Protein AF-A0A7C9GGC4-F1 (afdb_monomer)

Radius of gyration: 18.22 Å; Cα contacts (8 Å, |Δi|>4): 15; chains: 1; bounding box: 39×22×57 Å

Mean predicted aligned error: 5.18 Å

Foldseek 3Di:
DDPDDDPVRVVVVVCVVVVVVVVVVVVCLVVLVVCVVVCCVPVVDDPVNSVVVSVVVVVVVVVVVVVLVVVCVVPNDVVSVVVVSVD

pLDDT: mean 91.6, std 9.61, range [46.41, 97.81]

Sequence (87 aa):
MATTLSPAGRDARIIGIISVGHLFSHFYQLALPSMFPLMTADMGLSYSQLGIVAAAFYVASGLSQTPAGFLVDRIGARPVLFGGLGL

Secondary structure (DSSP, 8-state):
------HHHHHHHHHHHHHHHHHHHHHHHHHHHHHHHHHHHHH---HHHHHHHHHHHHHHHHHHHHHHHHHHHHH-HHHHHHHHHH-

Structure (mmCIF, N/CA/C/O backbone):
data_AF-A0A7C9GGC4-F1
#
_entry.id   AF-A0A7C9GGC4-F1
#
loop_
_atom_site.group_PDB
_atom_site.id
_atom_site.type_symbol
_atom_site.label_atom_id
_atom_site.label_alt_id
_atom_site.label_comp_id
_atom_site.label_asym_id
_atom_site.label_entity_id
_atom_site.label_seq_id
_atom_site.pdbx_PDB_ins_code
_atom_site.Cartn_x
_atom_site.Cartn_y
_atom_site.Cartn_z
_atom_site.occupancy
_atom_site.B_iso_or_equiv
_atom_site.auth_seq_id
_atom_site.auth_comp_id
_atom_site.auth_asym_id
_atom_site.auth_atom_id
_atom_site.pdbx_PDB_model_num
ATOM 1 N N . MET A 1 1 ? 4.955 -1.793 -40.163 1.00 46.41 1 MET A N 1
ATOM 2 C CA . MET A 1 1 ? 6.088 -0.916 -39.800 1.00 46.41 1 MET A CA 1
ATOM 3 C C . MET A 1 1 ? 5.917 -0.538 -38.334 1.00 46.41 1 MET A C 1
ATOM 5 O O . MET A 1 1 ? 5.033 0.245 -38.025 1.00 46.41 1 MET A O 1
ATOM 9 N N . ALA A 1 2 ? 6.623 -1.207 -37.419 1.00 52.41 2 ALA A N 1
ATOM 10 C CA . ALA A 1 2 ? 6.490 -0.943 -35.986 1.00 52.41 2 ALA A CA 1
ATOM 11 C C . ALA A 1 2 ? 7.282 0.323 -35.638 1.00 52.41 2 ALA A C 1
ATOM 13 O O . ALA A 1 2 ? 8.503 0.338 -35.774 1.00 52.41 2 ALA A O 1
ATOM 14 N N . THR A 1 3 ? 6.594 1.386 -35.227 1.00 60.53 3 THR A N 1
ATOM 15 C CA . THR A 1 3 ? 7.224 2.627 -34.772 1.00 60.53 3 THR A CA 1
ATOM 16 C C . THR A 1 3 ? 7.989 2.342 -33.481 1.00 60.53 3 THR A C 1
ATOM 18 O O . THR A 1 3 ? 7.398 2.207 -32.409 1.00 60.53 3 THR A O 1
ATOM 21 N N . THR A 1 4 ? 9.308 2.192 -33.570 1.00 70.56 4 THR A N 1
ATOM 22 C CA . THR A 1 4 ? 10.172 2.077 -32.394 1.00 70.56 4 THR A CA 1
ATOM 23 C C . THR A 1 4 ? 10.184 3.426 -31.685 1.00 70.56 4 THR A C 1
ATOM 25 O O . THR A 1 4 ? 10.715 4.400 -32.216 1.00 70.56 4 THR A O 1
ATOM 28 N N . LEU A 1 5 ? 9.556 3.501 -30.510 1.00 71.19 5 LEU A N 1
ATOM 29 C CA . LEU A 1 5 ? 9.608 4.694 -29.665 1.00 71.19 5 LEU A CA 1
ATOM 30 C C . LEU A 1 5 ? 11.070 5.032 -29.350 1.00 71.19 5 LEU A C 1
ATOM 32 O O . LEU A 1 5 ? 11.883 4.130 -29.130 1.00 71.19 5 LEU A O 1
ATOM 36 N N . SER A 1 6 ? 11.389 6.327 -29.279 1.00 87.31 6 SER A N 1
ATOM 37 C CA . SER A 1 6 ? 12.652 6.767 -28.687 1.00 87.31 6 SER A CA 1
ATOM 38 C C . SER A 1 6 ? 12.774 6.206 -27.260 1.00 87.31 6 SER A C 1
ATOM 40 O O . SER A 1 6 ? 11.744 5.935 -26.630 1.00 87.31 6 SER A O 1
ATOM 42 N N . PRO A 1 7 ? 13.994 6.039 -26.716 1.00 85.19 7 PRO A N 1
ATOM 43 C CA . PRO A 1 7 ? 14.181 5.568 -25.341 1.00 85.19 7 PRO A CA 1
ATOM 44 C C . PRO A 1 7 ? 13.284 6.311 -24.335 1.00 85.19 7 PRO A C 1
ATOM 46 O O . PRO A 1 7 ? 12.548 5.676 -23.588 1.00 85.19 7 PRO A O 1
ATOM 49 N N . ALA A 1 8 ? 13.206 7.642 -24.446 1.00 91.50 8 ALA A N 1
ATOM 50 C CA . ALA A 1 8 ? 12.324 8.478 -23.631 1.00 91.50 8 ALA A CA 1
ATOM 51 C C . ALA A 1 8 ? 10.824 8.173 -23.826 1.00 91.50 8 ALA A C 1
ATOM 53 O O . ALA A 1 8 ? 10.074 8.107 -22.855 1.00 91.50 8 ALA A O 1
ATOM 54 N N . GLY A 1 9 ? 10.370 7.951 -25.066 1.00 92.31 9 GLY A N 1
ATOM 55 C CA . GLY A 1 9 ? 8.972 7.605 -25.346 1.00 92.31 9 GLY A CA 1
ATOM 56 C C . GLY A 1 9 ? 8.579 6.227 -24.805 1.00 92.31 9 GLY A C 1
ATOM 57 O O . GLY A 1 9 ? 7.450 6.031 -24.350 1.00 92.31 9 GLY A O 1
ATOM 58 N N . ARG A 1 10 ? 9.512 5.268 -24.815 1.00 91.62 10 ARG A N 1
ATOM 59 C CA . ARG A 1 10 ? 9.310 3.948 -24.208 1.00 91.62 10 ARG A CA 1
ATOM 60 C C . ARG A 1 10 ? 9.206 4.050 -22.687 1.00 91.62 10 ARG A C 1
ATOM 62 O O . ARG A 1 10 ? 8.287 3.462 -22.119 1.00 91.62 10 ARG A O 1
ATOM 69 N N . ASP A 1 11 ? 10.099 4.801 -22.056 1.00 92.88 11 ASP A N 1
ATOM 70 C CA . ASP A 1 11 ? 10.135 4.942 -20.599 1.00 92.88 11 ASP A CA 1
ATOM 71 C C . ASP A 1 11 ? 8.900 5.692 -20.088 1.00 92.88 11 ASP A C 1
ATOM 73 O O . ASP A 1 11 ? 8.239 5.218 -19.166 1.00 92.88 11 ASP A O 1
ATOM 77 N N . ALA A 1 12 ? 8.488 6.773 -20.763 1.00 95.44 12 ALA A N 1
ATOM 78 C CA . ALA A 1 12 ? 7.247 7.486 -20.453 1.00 95.44 12 ALA A CA 1
ATOM 79 C C . ALA A 1 12 ? 6.013 6.570 -20.528 1.00 95.44 12 ALA A C 1
ATOM 81 O O . ALA A 1 12 ? 5.137 6.631 -19.665 1.00 95.44 12 ALA A O 1
ATOM 82 N N . ARG A 1 13 ? 5.954 5.675 -21.525 1.00 93.62 13 ARG A N 1
ATOM 83 C CA . ARG A 1 13 ? 4.871 4.688 -21.639 1.00 93.62 13 ARG A CA 1
ATOM 84 C C . ARG A 1 13 ? 4.884 3.685 -20.483 1.00 93.62 13 ARG A C 1
ATOM 86 O O . ARG A 1 13 ? 3.819 3.366 -19.960 1.00 93.62 13 ARG A O 1
ATOM 93 N N . ILE A 1 14 ? 6.054 3.166 -20.110 1.00 91.69 14 ILE A N 1
ATOM 94 C CA . ILE A 1 14 ? 6.192 2.211 -18.998 1.00 91.69 14 ILE A CA 1
ATOM 95 C C . ILE A 1 14 ? 5.773 2.873 -17.685 1.00 91.69 14 ILE A C 1
ATOM 97 O O . ILE A 1 14 ? 4.925 2.328 -16.980 1.00 91.69 14 ILE A O 1
ATOM 101 N N . ILE A 1 15 ? 6.312 4.060 -17.403 1.00 93.00 15 ILE A N 1
ATOM 102 C CA . ILE A 1 15 ? 5.974 4.846 -16.214 1.00 93.00 15 ILE A CA 1
ATOM 103 C C . ILE A 1 15 ? 4.471 5.112 -16.185 1.00 93.00 15 ILE A C 1
ATOM 105 O O . ILE A 1 15 ? 3.837 4.795 -15.190 1.00 93.00 15 ILE A O 1
ATOM 109 N N . GLY A 1 16 ? 3.878 5.586 -17.285 1.00 94.56 16 GLY A N 1
ATOM 110 C CA . GLY A 1 16 ? 2.444 5.871 -17.350 1.00 9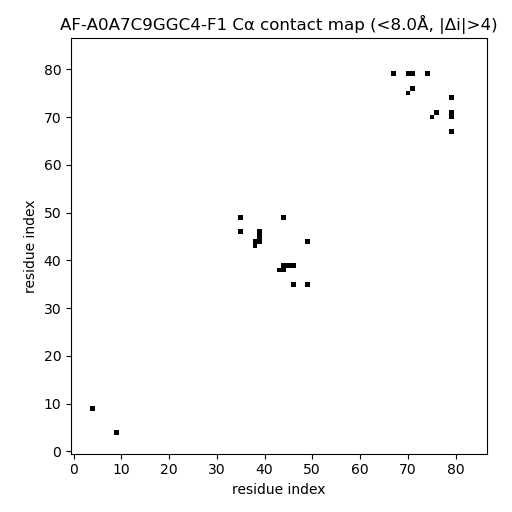4.56 16 GLY A CA 1
ATOM 111 C C . GLY A 1 16 ? 1.564 4.665 -17.005 1.00 94.56 16 GLY A C 1
ATOM 112 O O . GLY A 1 16 ? 0.634 4.794 -16.214 1.00 94.56 16 GLY A O 1
ATOM 113 N N . ILE A 1 17 ? 1.877 3.479 -17.537 1.00 91.31 17 ILE A N 1
ATOM 114 C CA . ILE A 1 17 ? 1.123 2.250 -17.231 1.00 91.31 17 ILE A CA 1
ATOM 115 C C . ILE A 1 17 ? 1.260 1.875 -15.748 1.00 91.31 17 ILE A C 1
ATOM 117 O O . ILE A 1 17 ? 0.262 1.559 -15.101 1.00 91.31 17 ILE A O 1
ATOM 121 N N . ILE A 1 18 ? 2.477 1.935 -15.200 1.00 91.12 18 ILE A N 1
ATOM 122 C CA . ILE A 1 18 ? 2.730 1.628 -13.785 1.00 91.12 18 ILE A CA 1
ATOM 123 C C . ILE A 1 18 ? 2.016 2.642 -12.882 1.00 91.12 18 ILE A C 1
ATOM 125 O O . ILE A 1 18 ? 1.364 2.247 -11.919 1.00 91.12 18 ILE A O 1
ATOM 129 N N . SER A 1 19 ? 2.077 3.932 -13.217 1.00 93.75 19 SER A N 1
ATOM 130 C CA . SER A 1 19 ? 1.413 5.007 -12.479 1.00 93.75 19 SER A CA 1
ATOM 131 C C . SER A 1 19 ? -0.104 4.838 -12.443 1.00 93.75 19 SER A C 1
ATOM 133 O O . SER A 1 19 ? -0.699 5.076 -11.397 1.00 93.75 19 SER A O 1
ATOM 135 N N . VAL A 1 20 ? -0.738 4.391 -13.533 1.00 91.81 20 VAL A N 1
ATOM 136 C CA . VAL A 1 20 ? -2.184 4.106 -13.543 1.00 91.81 20 VAL A CA 1
ATOM 137 C C . VAL A 1 20 ? -2.527 2.957 -12.598 1.00 91.81 20 VAL A C 1
ATOM 139 O O . VAL A 1 20 ? -3.472 3.081 -11.830 1.00 91.81 20 VAL A O 1
ATOM 142 N N . GLY A 1 21 ? -1.758 1.865 -12.598 1.00 88.88 21 GLY A N 1
ATOM 143 C CA . GLY A 1 21 ? -1.967 0.778 -11.634 1.00 88.88 21 GLY A CA 1
ATOM 144 C C . GLY A 1 21 ? -1.788 1.250 -10.187 1.00 88.88 21 GLY A C 1
ATOM 145 O O . GLY A 1 21 ? -2.633 1.008 -9.329 1.00 88.88 21 GLY A O 1
ATOM 146 N N . HIS A 1 22 ? -0.718 2.002 -9.938 1.00 91.31 22 HIS A N 1
ATOM 147 C CA . HIS A 1 22 ? -0.384 2.549 -8.626 1.00 91.31 22 HIS A CA 1
ATOM 148 C C . HIS A 1 22 ? -1.421 3.554 -8.098 1.00 91.31 22 HIS A C 1
ATOM 150 O O . HIS A 1 22 ? -1.681 3.598 -6.893 1.00 91.31 22 HIS A O 1
ATOM 156 N N . LEU A 1 23 ? -2.059 4.321 -8.991 1.00 94.62 23 LEU A N 1
ATOM 157 C CA . LEU A 1 23 ? -3.144 5.240 -8.651 1.00 94.62 23 LEU A CA 1
ATOM 158 C C . LEU A 1 23 ? -4.265 4.525 -7.895 1.00 94.62 23 LEU A C 1
ATOM 160 O O . LEU A 1 23 ? -4.755 5.068 -6.912 1.00 94.62 23 LEU A O 1
ATOM 164 N N . PHE A 1 24 ? -4.649 3.315 -8.309 1.00 90.25 24 PHE A N 1
ATOM 165 C CA . PHE A 1 24 ? -5.706 2.563 -7.631 1.00 90.25 24 PHE A CA 1
ATOM 166 C C . PHE A 1 24 ? -5.310 2.193 -6.199 1.00 90.25 24 PHE A C 1
ATOM 168 O O . PHE A 1 24 ? -6.101 2.403 -5.283 1.00 90.25 24 PHE A O 1
ATOM 175 N N . SER A 1 25 ? -4.076 1.727 -5.975 1.00 89.69 25 SER A N 1
ATOM 176 C CA . SER A 1 25 ? -3.575 1.435 -4.624 1.00 89.69 25 SER A CA 1
ATOM 177 C C . SER A 1 25 ? -3.677 2.658 -3.708 1.00 89.69 25 SER A C 1
ATOM 179 O O . SER A 1 25 ? -4.198 2.553 -2.598 1.00 89.69 25 SER A O 1
ATOM 181 N N . HIS A 1 26 ? -3.237 3.827 -4.182 1.00 92.44 26 HIS A N 1
ATOM 182 C CA . HIS A 1 26 ? -3.332 5.067 -3.408 1.00 92.44 26 HIS A CA 1
ATOM 183 C C . HIS A 1 26 ? -4.766 5.555 -3.233 1.00 92.44 26 HIS A C 1
ATOM 185 O O . HIS A 1 26 ? -5.130 5.999 -2.145 1.00 92.44 26 HIS A O 1
ATOM 191 N N . PHE A 1 27 ? -5.588 5.445 -4.273 1.00 94.31 27 PHE A N 1
ATOM 192 C CA . PHE A 1 27 ? -6.996 5.796 -4.204 1.00 94.31 27 PHE A CA 1
ATOM 193 C C . PHE A 1 27 ? -7.698 5.007 -3.096 1.00 94.31 27 PHE A C 1
ATOM 195 O O . PHE A 1 27 ? -8.325 5.617 -2.237 1.00 94.31 27 PHE A O 1
ATOM 202 N N . TYR A 1 28 ? -7.531 3.681 -3.038 1.00 90.06 28 TYR A N 1
ATOM 203 C CA . TYR A 1 28 ? -8.146 2.863 -1.987 1.00 90.06 28 TYR A CA 1
ATOM 204 C C . TYR A 1 28 ? -7.591 3.165 -0.591 1.00 90.06 28 TYR A C 1
ATOM 206 O O . TYR A 1 28 ? -8.365 3.262 0.362 1.00 90.06 28 TYR A O 1
ATOM 214 N N . GLN A 1 29 ? -6.275 3.372 -0.464 1.00 93.50 29 GLN A N 1
ATOM 215 C CA . GLN A 1 29 ? -5.650 3.748 0.810 1.00 93.50 29 GLN A CA 1
ATOM 216 C C . GLN A 1 29 ? -6.202 5.066 1.366 1.00 93.50 29 GLN A C 1
ATOM 218 O O . GLN A 1 29 ? -6.409 5.183 2.572 1.00 93.50 29 GLN A O 1
ATOM 223 N N . LEU A 1 30 ? -6.452 6.048 0.496 1.00 93.00 30 LEU A N 1
ATOM 224 C CA . LEU A 1 30 ? -6.980 7.359 0.881 1.00 93.00 30 LEU A CA 1
ATOM 225 C C . LEU A 1 30 ? -8.508 7.368 1.011 1.00 93.00 30 LEU A C 1
ATOM 227 O O . LEU A 1 30 ? -9.049 8.125 1.816 1.00 93.00 30 LEU A O 1
ATOM 231 N N . ALA A 1 31 ? -9.210 6.516 0.263 1.00 94.56 31 ALA A N 1
ATOM 232 C CA . ALA A 1 31 ? -10.656 6.364 0.365 1.00 94.56 31 ALA A CA 1
ATOM 233 C C . ALA A 1 31 ? -11.064 5.688 1.681 1.00 94.56 31 ALA A C 1
ATOM 235 O O . ALA A 1 31 ? -12.069 6.075 2.276 1.00 94.56 31 ALA A O 1
ATOM 236 N N . LEU A 1 32 ? -10.283 4.723 2.174 1.00 93.00 32 LEU A N 1
ATOM 237 C CA . LEU A 1 32 ? -10.633 3.936 3.357 1.00 93.00 32 LEU A CA 1
ATOM 238 C C . LEU A 1 32 ? -10.949 4.799 4.607 1.00 93.00 32 LEU A C 1
ATOM 240 O O . LEU A 1 32 ? -12.043 4.638 5.149 1.00 93.00 32 LEU A O 1
ATOM 244 N N . PRO A 1 33 ? -10.104 5.760 5.043 1.00 93.56 33 PRO A N 1
ATOM 245 C CA . PRO A 1 33 ? -10.419 6.618 6.190 1.00 93.56 33 PRO A CA 1
ATOM 246 C C . PRO A 1 33 ? -11.692 7.450 6.012 1.00 93.56 33 PRO A C 1
ATOM 248 O O . PRO A 1 33 ? -12.419 7.672 6.978 1.00 93.56 33 PRO A O 1
ATOM 251 N N . SER A 1 34 ? -11.995 7.886 4.783 1.00 95.38 34 SER A N 1
ATOM 252 C CA . SER A 1 34 ? -13.215 8.659 4.503 1.00 95.38 34 SER A CA 1
ATOM 253 C C . SER A 1 34 ? -14.495 7.846 4.733 1.00 95.38 34 SER A C 1
ATOM 255 O O . SER A 1 34 ? -15.544 8.419 5.018 1.00 95.38 34 SER A O 1
ATOM 257 N N . MET A 1 35 ? -14.402 6.513 4.676 1.00 95.62 35 MET A N 1
A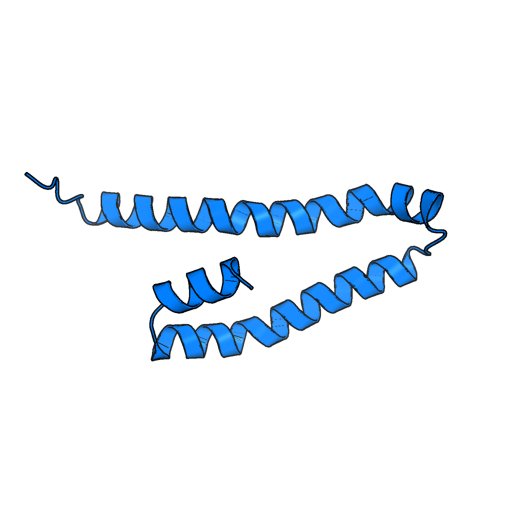TOM 258 C CA . MET A 1 35 ? -15.512 5.590 4.922 1.00 95.62 35 MET A CA 1
ATOM 259 C C . MET A 1 35 ? -15.673 5.216 6.401 1.00 95.62 35 MET A C 1
ATOM 261 O O . MET A 1 35 ? -16.698 4.648 6.768 1.00 95.62 35 MET A O 1
ATOM 265 N N . PHE A 1 36 ? -14.718 5.548 7.277 1.00 96.44 36 PHE A N 1
ATOM 266 C CA . PHE A 1 36 ? -14.766 5.156 8.692 1.00 96.44 36 PHE A CA 1
ATOM 267 C C . PHE A 1 36 ? -16.032 5.607 9.439 1.00 96.44 36 PHE A C 1
ATOM 269 O O . PHE A 1 36 ? -16.567 4.792 10.198 1.00 96.44 36 PHE A O 1
ATOM 276 N N . PRO A 1 37 ? -16.567 6.830 9.233 1.00 97.19 37 PRO A N 1
ATOM 277 C CA . PRO A 1 37 ? -17.825 7.229 9.863 1.00 97.19 37 PRO A CA 1
ATOM 278 C C . PRO A 1 37 ? -19.004 6.344 9.440 1.00 97.19 37 PRO A C 1
ATOM 280 O O . PRO A 1 37 ? -19.796 5.943 10.289 1.00 97.19 37 PRO A O 1
ATOM 283 N N . LEU A 1 38 ? -19.084 5.987 8.152 1.00 97.25 38 LEU A N 1
ATOM 284 C CA . LEU A 1 38 ? -20.130 5.108 7.617 1.00 97.25 38 LEU A CA 1
ATOM 285 C C . LEU A 1 38 ? -19.987 3.687 8.167 1.00 97.25 38 LEU A C 1
ATOM 287 O O . LEU A 1 38 ? -20.952 3.113 8.651 1.00 97.25 38 LEU A O 1
ATOM 291 N N . MET A 1 39 ? -18.768 3.144 8.193 1.00 97.12 39 MET A N 1
ATOM 292 C CA . MET A 1 39 ? -18.503 1.817 8.763 1.00 97.12 39 MET A CA 1
ATOM 293 C C . MET A 1 39 ? -18.821 1.758 10.263 1.00 97.12 39 MET A C 1
ATOM 295 O O . MET A 1 39 ? -19.337 0.756 10.750 1.00 97.12 39 MET A O 1
ATOM 299 N N . THR A 1 40 ? -18.544 2.833 11.001 1.00 97.44 40 THR A N 1
ATOM 300 C CA . THR A 1 40 ? -18.937 2.947 12.413 1.00 97.44 40 THR A CA 1
ATOM 301 C C . THR A 1 40 ? -20.459 2.928 12.563 1.00 97.44 40 THR A C 1
ATOM 303 O O . THR A 1 40 ? -20.974 2.214 13.419 1.00 97.44 40 THR A O 1
ATOM 306 N N . ALA A 1 41 ? -21.174 3.685 11.725 1.00 97.62 41 ALA A N 1
ATOM 307 C CA . ALA A 1 41 ? -22.629 3.800 11.781 1.00 97.62 41 ALA A CA 1
ATOM 308 C C . ALA A 1 41 ? -23.351 2.504 11.370 1.00 97.62 41 ALA A C 1
ATOM 310 O O . ALA A 1 41 ? -24.253 2.061 12.077 1.00 97.62 41 ALA A O 1
ATOM 311 N N . ASP A 1 42 ? -22.926 1.880 10.270 1.00 97.56 42 ASP A N 1
ATOM 312 C CA . ASP A 1 42 ? -23.630 0.744 9.664 1.00 97.56 42 ASP A CA 1
ATOM 313 C C . ASP A 1 42 ? -23.201 -0.604 10.258 1.00 97.56 42 ASP A C 1
ATOM 315 O O . ASP A 1 42 ? -23.997 -1.540 10.326 1.00 97.56 42 ASP A O 1
ATOM 319 N N . MET A 1 43 ? -21.939 -0.722 10.688 1.00 96.44 43 MET A N 1
ATOM 320 C CA . MET A 1 43 ? -21.364 -1.983 11.178 1.00 96.44 43 MET A CA 1
ATOM 321 C C . MET A 1 43 ? -21.084 -1.978 12.687 1.00 96.44 43 MET A C 1
ATOM 323 O O . MET A 1 43 ? -20.665 -3.001 13.227 1.00 96.44 43 MET A O 1
ATOM 327 N N . GLY A 1 44 ? -21.272 -0.845 13.377 1.00 96.19 44 GLY A N 1
ATOM 328 C CA . GLY A 1 44 ? -21.003 -0.715 14.815 1.00 96.19 44 GLY A CA 1
ATOM 329 C C . GLY A 1 44 ? -19.521 -0.837 15.194 1.00 96.19 44 GLY A C 1
ATOM 330 O O . GLY A 1 44 ? -19.200 -1.131 16.346 1.00 96.19 44 GLY A O 1
ATOM 331 N N . LEU A 1 45 ? -18.608 -0.656 14.234 1.00 97.12 45 LEU A N 1
ATOM 332 C CA . LEU A 1 45 ? -17.166 -0.767 14.460 1.00 97.12 45 LEU A CA 1
ATOM 333 C C . LEU A 1 45 ? -16.616 0.468 15.177 1.00 97.12 45 LEU A C 1
ATOM 335 O O . LEU A 1 45 ? -16.958 1.598 14.849 1.00 97.12 45 LEU A O 1
ATOM 339 N N . SER A 1 46 ? -15.693 0.267 16.114 1.00 97.69 46 SER A N 1
ATOM 340 C CA . SER A 1 46 ? -14.940 1.369 16.722 1.00 97.69 46 SER A CA 1
ATOM 341 C C . SER A 1 46 ? -13.809 1.857 15.808 1.00 97.69 46 SER A C 1
ATOM 343 O O . SER A 1 46 ? -13.208 1.077 15.064 1.00 97.69 46 SER A O 1
ATOM 345 N N . TYR A 1 47 ? -13.426 3.132 15.938 1.00 96.81 47 TYR A N 1
ATOM 346 C CA . TYR A 1 47 ? -12.253 3.686 15.247 1.00 96.81 47 TYR A CA 1
ATOM 347 C C . TYR A 1 47 ? -10.964 2.899 15.527 1.00 96.81 47 TYR A C 1
ATOM 349 O O . TYR A 1 47 ? -10.120 2.781 14.644 1.00 96.81 47 TYR A O 1
ATOM 357 N N . SER A 1 48 ? -10.825 2.308 16.718 1.00 97.75 48 SER A N 1
ATOM 358 C CA . SER A 1 48 ? -9.683 1.450 17.052 1.00 97.75 48 SER A CA 1
ATOM 359 C C . SER A 1 48 ? -9.658 0.172 16.211 1.00 97.75 48 SER A C 1
ATOM 361 O O . SER A 1 48 ? -8.604 -0.201 15.701 1.00 97.75 48 SER A O 1
ATOM 363 N N . GLN A 1 49 ? -10.807 -0.485 16.015 1.00 97.81 49 GLN A N 1
ATOM 364 C CA . GLN A 1 49 ? -10.903 -1.673 15.156 1.00 97.81 49 GLN A CA 1
ATOM 365 C C . GLN A 1 49 ? -10.586 -1.330 13.696 1.00 97.81 49 GLN A C 1
ATOM 367 O O . GLN A 1 49 ? -9.814 -2.039 13.054 1.00 97.81 49 GLN A O 1
ATOM 372 N N . LEU A 1 50 ? -11.113 -0.211 13.193 1.00 97.50 50 LEU A N 1
ATOM 373 C CA . LEU A 1 50 ? -10.815 0.282 11.843 1.00 97.50 50 LEU A CA 1
ATOM 374 C C . LEU A 1 50 ? -9.326 0.639 11.679 1.00 97.50 50 LEU A C 1
ATOM 376 O O . LEU A 1 50 ? -8.708 0.308 10.666 1.00 97.50 50 LEU A O 1
ATOM 380 N N . GLY A 1 51 ? -8.722 1.241 12.705 1.00 96.31 51 GLY A N 1
ATOM 381 C C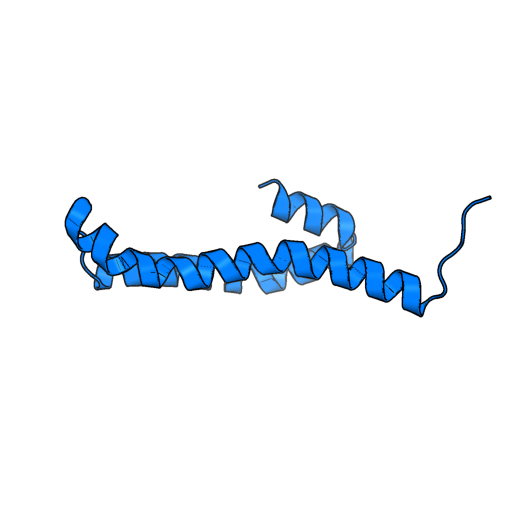A . GLY A 1 51 ? -7.289 1.524 12.757 1.00 96.31 51 GLY A CA 1
ATOM 382 C C . GLY A 1 51 ? -6.427 0.260 12.708 1.00 96.31 51 GLY A C 1
ATOM 383 O O . GLY A 1 51 ? -5.420 0.243 12.005 1.00 96.31 51 GLY A O 1
ATOM 384 N N . ILE A 1 52 ? -6.840 -0.820 13.381 1.00 97.62 52 ILE A N 1
ATOM 385 C CA . ILE A 1 52 ? -6.151 -2.120 13.318 1.00 97.62 52 ILE A CA 1
ATOM 386 C C . ILE A 1 52 ? -6.207 -2.706 11.902 1.00 97.62 52 ILE A C 1
ATOM 388 O O . ILE A 1 52 ? -5.198 -3.225 11.430 1.00 97.62 52 ILE A O 1
ATOM 392 N N . VAL A 1 53 ? -7.338 -2.587 11.198 1.00 95.19 53 VAL A N 1
ATOM 393 C CA . VAL A 1 53 ? -7.454 -3.036 9.798 1.00 95.19 53 VAL A CA 1
ATOM 394 C C . VAL A 1 53 ? -6.476 -2.275 8.899 1.00 95.19 53 VAL A C 1
ATOM 396 O O . VAL A 1 53 ? -5.728 -2.891 8.137 1.00 95.19 53 VAL A O 1
ATOM 399 N N . ALA A 1 54 ? -6.420 -0.946 9.025 1.00 95.62 54 ALA A N 1
ATOM 400 C CA . ALA A 1 54 ? -5.460 -0.131 8.282 1.00 95.62 54 ALA A CA 1
ATOM 401 C C . AL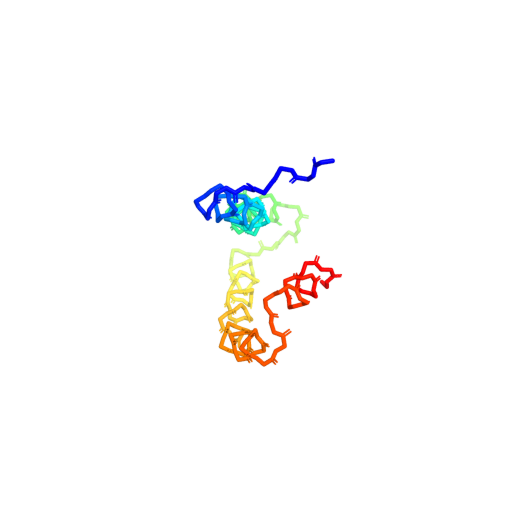A A 1 54 ? -4.005 -0.494 8.634 1.00 95.62 54 ALA A C 1
ATOM 403 O O . ALA A 1 54 ? -3.169 -0.650 7.743 1.00 95.62 54 ALA A O 1
ATOM 404 N N . ALA A 1 55 ? -3.697 -0.686 9.919 1.00 96.69 55 ALA A N 1
ATOM 405 C CA . ALA A 1 55 ? -2.369 -1.093 10.366 1.00 96.69 55 ALA A CA 1
ATOM 406 C C . ALA A 1 55 ? -1.968 -2.462 9.796 1.00 96.69 55 ALA A C 1
ATOM 408 O O . ALA A 1 55 ? -0.857 -2.603 9.290 1.00 96.69 55 ALA A O 1
ATOM 409 N N . ALA A 1 56 ? -2.870 -3.447 9.812 1.00 97.00 56 ALA A N 1
ATOM 410 C CA . ALA A 1 56 ? -2.624 -4.769 9.241 1.00 97.00 56 ALA A CA 1
ATOM 411 C C . ALA A 1 56 ? -2.281 -4.684 7.745 1.00 97.00 56 ALA A C 1
ATOM 413 O O . ALA A 1 56 ? -1.317 -5.311 7.303 1.00 97.00 56 ALA A O 1
ATOM 414 N N . PHE A 1 57 ? -3.003 -3.852 6.987 1.00 94.31 57 PHE A N 1
ATOM 415 C CA 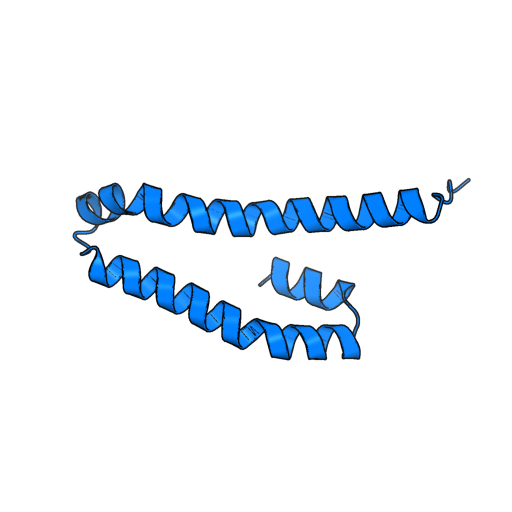. PHE A 1 57 ? -2.705 -3.592 5.578 1.00 94.31 57 PHE A CA 1
ATOM 416 C C . PHE A 1 57 ? -1.293 -3.015 5.376 1.00 94.31 57 PHE A C 1
ATOM 418 O O . PHE A 1 57 ? -0.534 -3.515 4.539 1.00 94.31 57 PHE A O 1
ATOM 425 N N . TYR A 1 58 ? -0.902 -1.995 6.148 1.00 95.25 58 TYR A N 1
ATOM 426 C CA . TYR A 1 58 ? 0.421 -1.372 6.007 1.00 95.25 58 TYR A CA 1
ATOM 427 C C . TYR A 1 58 ? 1.563 -2.266 6.495 1.00 95.25 58 TYR A C 1
ATOM 429 O O . TYR A 1 58 ? 2.628 -2.271 5.879 1.00 95.25 58 TYR A O 1
ATOM 437 N N . VAL A 1 59 ? 1.350 -3.059 7.548 1.00 97.81 59 VAL A N 1
ATOM 438 C CA . VAL A 1 59 ? 2.326 -4.053 8.014 1.00 97.81 59 VAL A CA 1
ATOM 439 C C . VAL A 1 59 ? 2.536 -5.126 6.949 1.00 97.81 59 VAL A C 1
ATOM 441 O O . VAL A 1 59 ? 3.678 -5.382 6.573 1.00 97.81 59 VAL A O 1
ATOM 444 N N . ALA A 1 60 ? 1.461 -5.707 6.409 1.00 95.75 60 ALA A N 1
ATOM 445 C CA . ALA A 1 60 ? 1.558 -6.685 5.326 1.00 95.75 60 ALA A CA 1
ATOM 446 C C . ALA A 1 60 ? 2.268 -6.092 4.098 1.00 95.75 60 ALA A C 1
ATOM 448 O O . ALA A 1 60 ? 3.173 -6.714 3.540 1.00 95.75 60 ALA A O 1
ATOM 449 N N . SER A 1 61 ? 1.927 -4.850 3.737 1.00 93.62 61 SER A N 1
ATOM 450 C CA . SER A 1 61 ? 2.582 -4.122 2.647 1.00 93.62 61 SER A CA 1
ATOM 451 C C . SER A 1 61 ? 4.083 -3.962 2.901 1.00 93.62 61 SER A C 1
ATOM 453 O O . SER A 1 61 ? 4.886 -4.355 2.057 1.00 93.62 61 SER A O 1
ATOM 455 N N . GLY A 1 62 ? 4.481 -3.460 4.073 1.00 95.88 62 GLY A N 1
ATOM 456 C CA . GLY A 1 62 ? 5.888 -3.276 4.4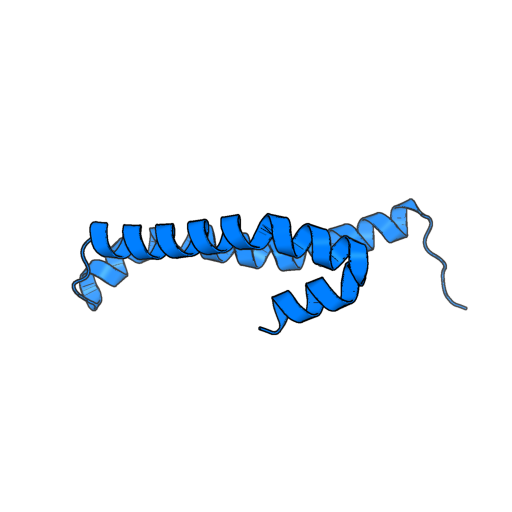36 1.00 95.88 62 GLY A CA 1
ATOM 457 C C . GLY A 1 62 ? 6.678 -4.585 4.433 1.00 95.88 62 GLY A C 1
ATOM 458 O O . GLY A 1 62 ? 7.773 -4.642 3.877 1.00 95.88 62 GLY A O 1
ATOM 459 N N . LEU A 1 63 ? 6.098 -5.662 4.969 1.00 97.69 63 LEU A N 1
ATOM 460 C CA . LEU A 1 63 ? 6.722 -6.988 4.958 1.00 97.69 63 LEU A CA 1
ATOM 461 C C . LEU A 1 63 ? 6.878 -7.552 3.540 1.00 97.69 63 LEU A C 1
ATOM 463 O O . LEU A 1 63 ? 7.829 -8.286 3.282 1.00 97.69 63 LEU A O 1
ATOM 467 N N . SER A 1 64 ? 5.978 -7.208 2.617 1.00 94.81 64 SER A N 1
ATOM 468 C CA . SER A 1 64 ? 6.028 -7.684 1.229 1.00 94.81 64 SER A CA 1
ATOM 469 C C . SER A 1 64 ? 7.019 -6.926 0.336 1.00 94.81 64 SER A C 1
ATOM 471 O O . SER A 1 64 ? 7.481 -7.492 -0.655 1.00 94.81 64 SER A O 1
ATOM 473 N N . GLN A 1 65 ? 7.398 -5.686 0.679 1.00 94.56 65 GLN A N 1
ATOM 474 C CA . GLN A 1 65 ? 8.237 -4.835 -0.180 1.00 94.56 65 GLN A CA 1
ATOM 475 C C . GLN A 1 65 ? 9.619 -5.438 -0.457 1.00 94.56 65 GLN A C 1
ATOM 477 O O . GLN A 1 65 ? 10.009 -5.574 -1.617 1.00 94.56 65 GLN A O 1
ATOM 482 N N . THR A 1 66 ? 10.357 -5.831 0.585 1.00 96.88 66 THR A N 1
ATOM 483 C CA . THR A 1 66 ? 11.713 -6.380 0.415 1.00 96.88 66 THR A CA 1
ATOM 484 C C . THR A 1 66 ? 11.708 -7.706 -0.360 1.00 96.88 66 THR A C 1
ATOM 486 O O . THR A 1 66 ? 12.462 -7.823 -1.329 1.00 96.88 66 THR A O 1
ATOM 489 N N . PRO A 1 67 ? 10.851 -8.697 -0.028 1.00 96.25 67 PRO A N 1
ATOM 490 C C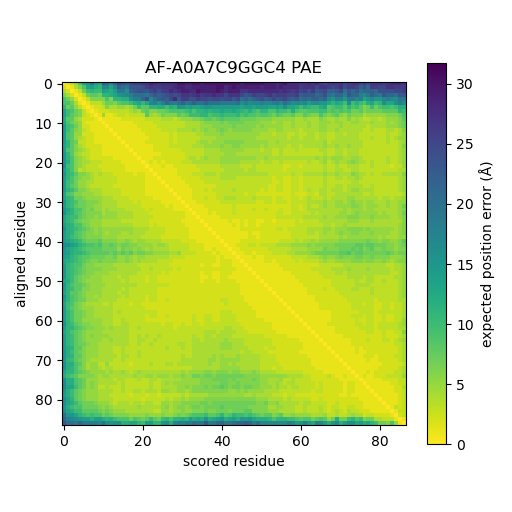A . PRO A 1 67 ? 10.718 -9.911 -0.833 1.00 96.25 67 PRO A CA 1
ATOM 491 C C . PRO A 1 67 ? 10.321 -9.642 -2.288 1.00 96.25 67 PRO A C 1
ATOM 493 O O . PRO A 1 67 ? 10.866 -10.280 -3.188 1.00 96.25 67 PRO A O 1
ATOM 496 N N . ALA A 1 68 ? 9.409 -8.695 -2.536 1.00 95.19 68 ALA A N 1
ATOM 497 C CA . ALA A 1 68 ? 9.012 -8.325 -3.891 1.00 95.19 68 ALA A CA 1
ATOM 498 C C . ALA A 1 68 ? 10.191 -7.748 -4.687 1.00 95.19 68 ALA A C 1
ATOM 500 O O . ALA A 1 68 ? 10.360 -8.114 -5.848 1.00 95.19 68 ALA A O 1
ATOM 501 N N . GLY A 1 69 ? 11.040 -6.927 -4.059 1.00 95.25 69 GLY A N 1
ATOM 502 C CA . GLY A 1 69 ? 12.283 -6.435 -4.663 1.00 95.25 69 GLY A CA 1
ATOM 503 C C . GLY A 1 69 ? 13.191 -7.577 -5.125 1.00 95.25 69 GLY A C 1
ATOM 504 O O . GLY A 1 69 ? 13.501 -7.678 -6.310 1.00 95.25 69 GLY A O 1
ATOM 505 N N . PHE A 1 70 ? 13.507 -8.517 -4.228 1.00 97.81 70 PHE A N 1
ATOM 506 C CA . PHE A 1 70 ? 14.314 -9.692 -4.582 1.00 97.81 70 PHE A CA 1
ATOM 507 C C . PHE A 1 70 ?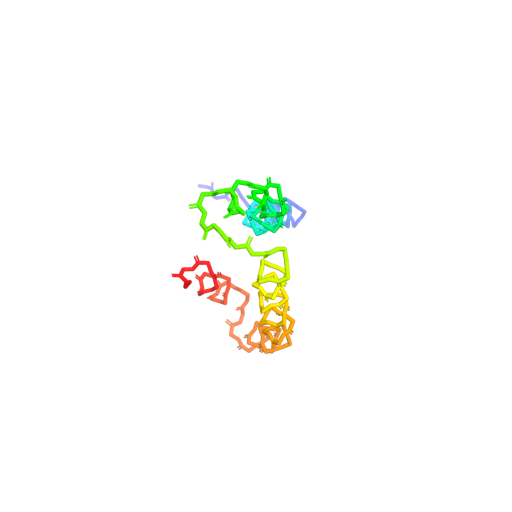 13.672 -10.563 -5.670 1.00 97.81 70 PHE A C 1
ATOM 509 O O . PHE A 1 70 ? 14.369 -11.147 -6.503 1.00 97.81 70 PHE A O 1
ATOM 516 N N . LEU A 1 71 ? 12.342 -10.680 -5.676 1.00 96.94 71 LEU A N 1
ATOM 517 C CA . LEU A 1 71 ? 11.632 -11.440 -6.698 1.00 96.94 71 LEU A CA 1
ATOM 518 C C . LEU A 1 71 ? 11.725 -10.753 -8.068 1.00 96.94 71 LEU A C 1
ATOM 520 O O . LEU A 1 71 ? 11.990 -11.425 -9.067 1.00 96.94 71 L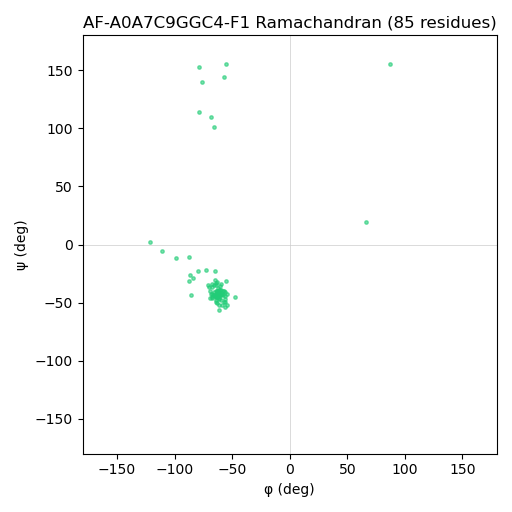EU A O 1
ATOM 524 N N . VAL A 1 72 ? 11.574 -9.426 -8.118 1.00 97.06 72 VAL A N 1
ATOM 525 C CA . VAL A 1 72 ? 11.770 -8.628 -9.339 1.00 97.06 72 VAL A CA 1
ATOM 526 C C . VAL A 1 72 ? 13.190 -8.792 -9.874 1.00 97.06 72 VAL A C 1
ATOM 528 O O . VAL A 1 72 ? 13.346 -9.010 -11.077 1.00 97.06 72 VAL A O 1
ATOM 531 N N . ASP A 1 73 ? 14.200 -8.772 -9.004 1.00 97.44 73 ASP A N 1
ATOM 532 C CA . ASP A 1 73 ? 15.599 -8.968 -9.402 1.00 97.44 73 ASP A CA 1
ATOM 533 C C . ASP A 1 73 ? 15.845 -10.363 -9.998 1.00 97.44 73 ASP A C 1
ATOM 535 O O . ASP A 1 73 ? 16.675 -10.528 -10.894 1.00 97.44 73 ASP A O 1
ATOM 539 N N . ARG A 1 74 ? 15.107 -11.383 -9.536 1.00 97.25 74 ARG A N 1
ATOM 540 C CA . ARG A 1 74 ? 15.299 -12.779 -9.956 1.00 97.25 74 ARG A CA 1
ATOM 541 C C . ARG A 1 74 ? 14.553 -13.156 -11.236 1.00 97.25 74 ARG A C 1
ATOM 543 O O . ARG A 1 74 ? 15.104 -13.890 -12.054 1.00 97.25 74 ARG A O 1
ATOM 550 N N . ILE A 1 75 ? 13.293 -12.742 -11.382 1.00 96.81 75 ILE A N 1
ATOM 551 C CA . ILE A 1 75 ? 12.411 -13.184 -12.486 1.00 96.81 75 ILE A CA 1
ATOM 552 C C . ILE A 1 75 ? 11.888 -12.033 -13.359 1.00 96.81 75 ILE A C 1
ATOM 554 O O . ILE A 1 75 ? 11.149 -12.265 -14.317 1.00 96.81 75 ILE A O 1
ATOM 558 N N . GLY A 1 76 ? 12.304 -10.799 -13.071 1.00 94.81 76 GLY A N 1
ATOM 559 C CA . GLY A 1 76 ? 11.948 -9.595 -13.815 1.00 94.81 76 GLY A CA 1
ATOM 560 C C . GLY A 1 76 ? 10.642 -8.939 -13.354 1.00 94.81 76 GLY A C 1
ATOM 561 O O . GLY A 1 76 ? 9.735 -9.579 -12.828 1.00 94.81 76 GLY A O 1
ATOM 562 N N . ALA A 1 77 ? 10.512 -7.633 -13.610 1.00 91.38 77 ALA A N 1
ATOM 563 C CA . ALA A 1 77 ? 9.394 -6.820 -13.114 1.00 91.38 77 ALA A CA 1
ATOM 564 C C . ALA A 1 77 ? 8.020 -7.205 -13.689 1.00 91.38 77 ALA A C 1
ATOM 566 O O . ALA A 1 77 ? 7.012 -7.125 -12.997 1.00 91.38 77 ALA A O 1
ATOM 567 N N . ARG A 1 78 ? 7.957 -7.628 -14.958 1.00 90.69 78 ARG A N 1
ATOM 568 C CA . ARG A 1 78 ? 6.692 -7.933 -15.653 1.00 90.69 78 ARG A CA 1
ATOM 569 C C . ARG A 1 78 ? 5.878 -9.067 -15.009 1.00 90.69 78 ARG A C 1
ATOM 571 O O . ARG A 1 78 ? 4.717 -8.814 -14.699 1.00 90.69 78 ARG A O 1
ATOM 578 N N . PRO A 1 79 ? 6.415 -10.289 -14.820 1.00 92.31 79 PRO A N 1
ATOM 579 C CA . PRO A 1 79 ? 5.650 -11.374 -14.201 1.00 92.31 79 PRO A CA 1
ATOM 580 C C . PRO A 1 79 ? 5.275 -11.064 -12.749 1.00 92.31 79 PRO A C 1
ATOM 582 O O . PRO A 1 79 ? 4.173 -11.404 -12.332 1.00 92.31 79 PRO A O 1
ATOM 585 N N . VAL A 1 80 ? 6.140 -10.366 -12.006 1.00 93.25 80 VAL A N 1
ATOM 586 C CA . VAL A 1 80 ? 5.851 -9.959 -10.622 1.00 93.25 80 VAL A CA 1
ATOM 587 C C . VAL A 1 80 ? 4.715 -8.941 -10.570 1.00 93.25 80 VAL A C 1
ATOM 589 O O . VAL A 1 80 ? 3.809 -9.086 -9.756 1.00 93.25 80 VAL A O 1
ATOM 592 N N . LEU A 1 81 ? 4.713 -7.955 -11.473 1.00 89.50 81 LEU A N 1
ATOM 593 C CA . LEU A 1 81 ? 3.658 -6.947 -11.550 1.00 89.50 81 LEU A CA 1
ATOM 594 C C . LEU A 1 81 ? 2.305 -7.571 -11.900 1.00 89.50 81 LEU A C 1
ATOM 596 O O . LEU A 1 81 ? 1.321 -7.262 -11.242 1.00 89.50 81 LEU A O 1
ATOM 600 N N . PHE A 1 82 ? 2.241 -8.472 -12.887 1.00 89.56 82 PHE A N 1
ATOM 601 C CA . PHE A 1 82 ? 0.985 -9.158 -13.213 1.00 89.56 82 PHE A CA 1
ATOM 602 C C . PHE A 1 82 ? 0.527 -10.112 -12.106 1.00 89.56 82 PHE A C 1
ATOM 604 O O . PHE A 1 82 ? -0.669 -10.185 -11.842 1.00 89.56 82 PHE A O 1
ATOM 611 N N . GLY A 1 83 ? 1.459 -10.797 -11.436 1.00 90.25 83 GLY A N 1
ATOM 612 C CA . GLY A 1 83 ? 1.144 -11.624 -10.272 1.00 90.25 83 GLY A CA 1
ATOM 613 C C . GLY A 1 83 ? 0.552 -10.804 -9.126 1.00 90.25 83 GLY A C 1
ATOM 614 O O . GLY A 1 83 ? -0.459 -11.198 -8.563 1.00 90.25 83 GLY A O 1
ATOM 615 N N . GLY A 1 84 ? 1.131 -9.638 -8.828 1.00 86.31 84 GLY A N 1
ATOM 616 C CA . GLY A 1 84 ? 0.627 -8.739 -7.787 1.00 86.31 84 GLY A CA 1
ATOM 617 C C . GLY A 1 84 ? -0.666 -8.000 -8.145 1.00 86.31 84 GLY A C 1
ATOM 618 O O . GLY A 1 84 ? -1.352 -7.545 -7.243 1.00 86.31 84 GLY A O 1
ATOM 619 N N . LEU A 1 85 ? -0.999 -7.857 -9.435 1.00 84.50 85 LEU A N 1
ATOM 620 C CA . LEU A 1 85 ? -2.262 -7.249 -9.880 1.00 84.50 85 LEU A CA 1
ATOM 621 C C . LEU A 1 85 ? -3.423 -8.256 -9.964 1.00 84.50 85 LEU A C 1
ATOM 623 O O . LEU A 1 85 ? -4.578 -7.842 -9.961 1.00 84.50 85 LEU A O 1
ATOM 627 N N . GLY A 1 86 ? -3.114 -9.542 -10.168 1.00 76.88 86 GLY A N 1
ATOM 628 C CA . GLY A 1 86 ? -4.097 -10.610 -10.389 1.00 76.88 86 GLY A CA 1
ATOM 629 C C . GLY A 1 86 ? -4.429 -11.458 -9.157 1.00 76.88 86 GLY A C 1
ATOM 630 O O . GLY A 1 86 ? -5.381 -12.236 -9.221 1.00 76.88 86 GLY A O 1
ATOM 631 N N . LEU A 1 87 ? -3.649 -11.333 -8.080 1.00 58.50 87 LEU A N 1
ATOM 632 C CA . LEU A 1 87 ? -3.941 -11.855 -6.739 1.00 58.50 87 LEU A CA 1
ATOM 633 C C . LEU A 1 87 ? -4.609 -10.767 -5.894 1.00 58.50 87 LEU A C 1
ATOM 635 O O . LEU A 1 87 ? -5.484 -11.135 -5.082 1.00 58.50 87 LEU A O 1
#

Solvent-accessible surface area (backbone atoms only — not comparable to full-atom values): 5066 Å² total; per-residue (Å²): 134,84,83,76,62,53,74,68,55,48,49,53,50,53,50,51,54,52,48,58,59,50,47,52,59,52,47,52,65,62,47,50,69,73,43,45,68,56,45,29,71,77,68,69,49,50,72,67,59,55,48,49,54,54,48,52,53,52,51,54,49,60,66,44,48,62,59,49,50,57,46,27,76,72,71,36,59,66,64,50,50,52,50,67,74,74,109